Protein AF-A0A2A5RTS6-F1 (afdb_monomer_lite)

Sequence (150 aa):
MLFAFVLDYIPSKEILGLLGLIPIFLGLKILLLGDSDGEAIAKEGLSKDNKNLIFLVAMITFASCGADNIGVFVPYFTTLNLANLIVALLTFLVMICLLVFSAQKLAQVPSVEETLEKYSRWFIAVVYLGLGIYILIENNSFDMLWTVLD

Foldseek 3Di:
DVVVVVVVPLPQLLVQLVLLVLLLVLLVQLVPPDQVPSVVCSVCVLPVPVPVNVVSVVSNCCVVVVVVCCVPVVVVLVVDDPVVNVVVVVVVVVVVVVVVVVVVVQCPPVVNVVVCSVCVSVVSSCCSNVSSVVSNVVSVNPVVVVVVVD

pLDDT: mean 71.74, std 14.84, range [36.47, 96.25]

Secondary structure (DSSP, 8-state):
-HHHHHHHTS--HHHHHHTTHHHHHHHHHHHHH-HHHHHHHHHHHHHH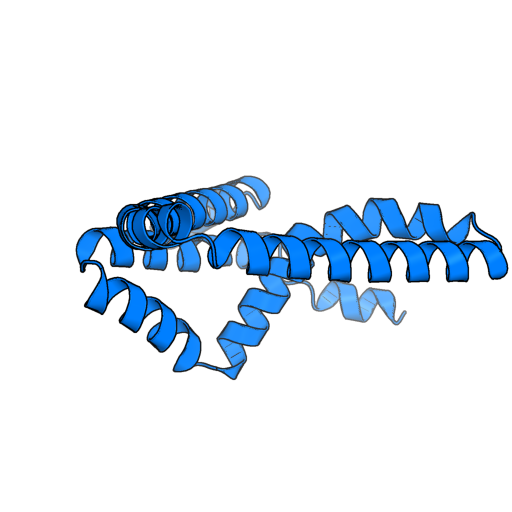THHHHHHHHHHHHIIIIIHHHHHHHHHHHHTS-HHHHHHHHHHHHHHHHHHHHHHHHHHTSHHHHHHHHHHHHHHHHHHHHHHHHHHHHHTTTHHHHHHHH-

Radius of gyration: 19.11 Å; chains: 1; bounding box: 44×50×46 Å

InterPro domains:
  IPR004676 Cadmium resistance transporter [PF03596] (1-148)

Organism: NCBI:txid1364

Structure (mmCIF, N/CA/C/O backbone):
data_AF-A0A2A5RTS6-F1
#
_entry.id   AF-A0A2A5RTS6-F1
#
loop_
_atom_site.group_PDB
_atom_site.id
_atom_site.type_symbol
_atom_site.label_atom_id
_atom_site.label_alt_id
_atom_site.label_comp_id
_atom_site.label_asym_id
_atom_site.label_entity_id
_atom_site.label_seq_id
_atom_site.pdbx_PDB_ins_code
_atom_site.Cartn_x
_atom_site.Cartn_y
_atom_site.Cartn_z
_atom_site.occupancy
_atom_site.B_iso_or_equiv
_atom_site.auth_seq_id
_atom_site.auth_comp_id
_atom_site.auth_asym_id
_atom_site.auth_atom_id
_atom_site.pdbx_PDB_model_num
ATOM 1 N N . MET A 1 1 ? 23.306 -9.541 -13.282 1.00 46.19 1 MET A N 1
ATOM 2 C CA . MET A 1 1 ? 23.741 -10.116 -11.988 1.00 46.19 1 MET A CA 1
ATOM 3 C C . MET A 1 1 ? 23.039 -9.477 -10.793 1.00 46.19 1 MET A C 1
ATOM 5 O O . MET A 1 1 ? 22.466 -10.225 -10.021 1.00 46.19 1 MET A O 1
ATOM 9 N N . LEU A 1 2 ? 22.981 -8.144 -10.665 1.00 38.28 2 LEU A N 1
ATOM 10 C CA . LEU A 1 2 ? 22.318 -7.481 -9.523 1.00 38.28 2 LEU A CA 1
ATOM 11 C C . LEU A 1 2 ? 20.796 -7.753 -9.447 1.00 38.28 2 LEU A C 1
ATOM 13 O O . LEU A 1 2 ? 20.275 -8.018 -8.373 1.00 38.28 2 LEU A O 1
ATOM 17 N N . PHE A 1 3 ? 20.113 -7.833 -10.595 1.00 36.47 3 PHE A N 1
ATOM 18 C CA . PHE A 1 3 ? 18.703 -8.251 -10.674 1.00 36.47 3 PHE A CA 1
ATOM 19 C C . PHE A 1 3 ? 18.454 -9.702 -10.229 1.00 36.47 3 PHE A C 1
ATOM 21 O O . PHE A 1 3 ? 17.402 -9.983 -9.678 1.00 36.47 3 PHE A O 1
ATOM 28 N N . ALA A 1 4 ? 19.413 -10.616 -10.412 1.00 40.19 4 ALA A N 1
ATOM 29 C CA . ALA A 1 4 ? 19.245 -12.015 -10.006 1.00 40.19 4 ALA A CA 1
ATOM 30 C C . ALA A 1 4 ? 19.295 -12.178 -8.476 1.00 40.19 4 ALA A C 1
ATOM 32 O O . ALA A 1 4 ? 18.545 -12.971 -7.930 1.00 40.19 4 ALA A O 1
ATOM 33 N N . PHE A 1 5 ? 20.106 -11.369 -7.786 1.00 46.47 5 PHE A N 1
ATOM 34 C CA . PHE A 1 5 ? 20.149 -11.321 -6.318 1.00 46.47 5 PHE A CA 1
ATOM 35 C C . PHE A 1 5 ? 18.879 -10.710 -5.702 1.00 46.47 5 PHE A C 1
ATOM 37 O O . PHE A 1 5 ? 18.463 -11.108 -4.622 1.00 46.47 5 PHE A O 1
ATOM 44 N N . VAL A 1 6 ? 18.253 -9.749 -6.390 1.00 41.44 6 VAL A N 1
ATOM 45 C CA . VAL A 1 6 ? 16.978 -9.146 -5.963 1.00 41.44 6 VAL A CA 1
ATOM 46 C C . VAL A 1 6 ? 15.805 -10.103 -6.198 1.00 41.44 6 VAL A C 1
ATOM 48 O O . VAL A 1 6 ? 14.897 -10.159 -5.376 1.00 41.44 6 VAL A O 1
ATOM 51 N N . LEU A 1 7 ? 15.838 -10.883 -7.283 1.00 42.81 7 LEU A N 1
ATOM 52 C CA . LEU A 1 7 ? 14.828 -11.904 -7.581 1.00 42.81 7 LEU A CA 1
ATOM 53 C C . LEU A 1 7 ? 14.915 -13.127 -6.652 1.00 42.81 7 LEU A C 1
ATOM 55 O O . LEU A 1 7 ? 13.889 -13.740 -6.395 1.00 42.81 7 LEU A O 1
ATOM 59 N N . ASP A 1 8 ? 16.095 -13.455 -6.119 1.00 46.84 8 ASP A N 1
ATOM 60 C CA . ASP A 1 8 ? 16.277 -14.529 -5.122 1.00 46.84 8 ASP A CA 1
ATOM 61 C C . ASP A 1 8 ? 15.778 -14.127 -3.719 1.00 46.84 8 ASP A C 1
ATOM 63 O O . ASP A 1 8 ? 15.463 -14.970 -2.885 1.00 46.84 8 ASP A O 1
ATOM 67 N N . TYR A 1 9 ? 15.652 -12.818 -3.466 1.00 48.97 9 TYR A N 1
ATOM 68 C CA . TYR A 1 9 ? 15.057 -12.276 -2.241 1.00 48.97 9 TYR A CA 1
ATOM 69 C C . TYR A 1 9 ? 13.531 -12.112 -2.333 1.00 48.97 9 TYR A C 1
ATOM 71 O O . TYR A 1 9 ? 12.894 -11.726 -1.354 1.00 48.97 9 TYR A O 1
ATOM 79 N N . ILE A 1 10 ? 12.928 -12.395 -3.495 1.00 48.69 10 ILE A N 1
ATOM 80 C CA . ILE A 1 10 ? 11.475 -12.517 -3.609 1.00 48.69 10 ILE A CA 1
ATOM 81 C C . ILE A 1 10 ? 11.097 -13.832 -2.920 1.00 48.69 10 ILE A C 1
ATOM 83 O O . ILE A 1 10 ? 11.500 -14.894 -3.398 1.00 48.69 10 ILE A O 1
ATOM 87 N N . PRO A 1 11 ? 10.345 -13.794 -1.803 1.00 54.91 11 PRO A N 1
ATOM 88 C CA . PRO A 1 11 ? 9.858 -15.003 -1.162 1.00 54.91 11 PRO A CA 1
ATOM 89 C C . PRO A 1 11 ? 9.110 -15.830 -2.203 1.00 54.91 11 PRO A C 1
ATOM 91 O O . PRO A 1 11 ? 8.404 -15.262 -3.044 1.00 54.91 11 PRO A O 1
ATOM 94 N N . SER A 1 12 ? 9.260 -17.156 -2.160 1.00 57.41 12 SER A N 1
ATOM 95 C CA . SER A 1 12 ? 8.501 -18.037 -3.045 1.00 57.41 12 SER A CA 1
ATOM 96 C C . SER A 1 12 ? 7.018 -17.659 -2.988 1.00 57.41 12 SER A C 1
ATOM 98 O O . SER A 1 12 ? 6.506 -17.275 -1.932 1.00 57.41 12 SER A O 1
ATOM 100 N N . LYS A 1 13 ? 6.336 -17.726 -4.138 1.00 57.62 13 LYS A N 1
ATOM 101 C CA . LYS A 1 13 ? 4.929 -17.309 -4.289 1.00 57.62 13 LYS A CA 1
ATOM 102 C C . LYS A 1 13 ? 4.049 -17.860 -3.159 1.00 57.62 13 LYS A C 1
ATOM 104 O O . LYS A 1 13 ? 3.229 -17.150 -2.599 1.00 57.62 13 LYS A O 1
ATOM 109 N N . GLU A 1 14 ? 4.337 -19.080 -2.726 1.00 58.78 14 GLU A N 1
ATOM 110 C CA . GLU A 1 14 ? 3.695 -19.776 -1.612 1.00 58.78 14 GLU A CA 1
ATOM 111 C C . GLU A 1 14 ? 3.794 -19.033 -0.261 1.00 58.78 14 GLU A C 1
ATOM 113 O O . GLU A 1 14 ? 2.770 -18.822 0.395 1.00 58.78 14 GLU A O 1
ATOM 118 N N . ILE A 1 15 ? 4.995 -18.579 0.132 1.00 60.66 15 ILE A N 1
ATOM 119 C CA . ILE A 1 15 ? 5.253 -17.787 1.356 1.00 60.66 15 ILE A CA 1
ATOM 120 C C . ILE A 1 15 ? 4.579 -16.416 1.251 1.00 60.66 15 ILE A C 1
ATOM 122 O O . ILE A 1 15 ? 4.058 -15.876 2.230 1.00 60.66 15 ILE A O 1
ATOM 126 N N . LEU A 1 16 ? 4.561 -15.866 0.041 1.00 61.22 16 LEU A N 1
ATOM 127 C CA . LEU A 1 16 ? 3.887 -14.618 -0.274 1.00 61.22 16 LEU A CA 1
ATOM 128 C C . LEU A 1 16 ? 2.357 -14.729 -0.123 1.00 61.22 16 LEU A C 1
ATOM 130 O O . LEU A 1 16 ? 1.713 -13.785 0.328 1.00 61.22 16 LEU A O 1
ATOM 134 N N . GLY A 1 17 ? 1.777 -15.888 -0.445 1.00 63.41 17 GLY A N 1
ATOM 135 C CA . GLY A 1 17 ? 0.352 -16.160 -0.251 1.00 63.41 17 GLY A CA 1
ATOM 136 C C . GLY A 1 17 ? -0.033 -16.440 1.205 1.00 63.41 17 GLY A C 1
ATOM 137 O O . GLY A 1 17 ? -1.089 -15.992 1.651 1.00 63.41 17 GLY A O 1
ATOM 138 N N . LEU A 1 18 ? 0.847 -17.075 1.994 1.00 66.06 18 LEU A N 1
ATOM 139 C CA . LEU A 1 18 ? 0.692 -17.218 3.457 1.00 66.06 18 LEU A CA 1
ATOM 140 C C . LEU A 1 18 ? 0.582 -15.858 4.165 1.00 66.06 18 LEU A C 1
ATOM 142 O O . LEU A 1 18 ? -0.085 -15.731 5.193 1.00 66.06 18 LEU A O 1
ATOM 146 N N . LEU A 1 19 ? 1.167 -14.818 3.575 1.00 66.12 19 LEU A N 1
ATOM 147 C CA . LEU A 1 19 ? 1.054 -13.436 4.028 1.00 66.12 19 LEU A CA 1
ATOM 148 C C . LEU A 1 19 ? -0.390 -12.915 4.009 1.00 66.12 19 LEU A C 1
ATOM 150 O O . LEU A 1 19 ? -0.713 -12.035 4.802 1.00 66.12 19 LEU A O 1
ATOM 154 N N . GLY A 1 20 ? -1.268 -13.490 3.177 1.00 68.75 20 GLY A N 1
ATOM 155 C CA . GLY A 1 20 ? -2.705 -13.202 3.139 1.00 68.75 20 GLY A CA 1
ATOM 156 C C . GLY A 1 20 ? -3.472 -13.658 4.389 1.00 68.75 20 GLY A C 1
ATOM 157 O O . GLY A 1 20 ? -4.538 -13.118 4.689 1.00 68.75 20 GLY A O 1
ATOM 158 N N . LEU A 1 21 ? -2.912 -14.571 5.192 1.00 75.44 21 LEU A N 1
ATOM 159 C CA . LEU A 1 21 ? -3.516 -14.990 6.463 1.00 75.44 21 LEU A CA 1
ATOM 160 C C . LEU A 1 21 ? -3.475 -13.897 7.530 1.00 75.44 21 LEU A C 1
ATOM 162 O O . LEU A 1 21 ? -4.365 -13.833 8.376 1.00 75.44 21 LEU A O 1
ATOM 166 N N . ILE A 1 22 ? -2.477 -13.014 7.481 1.00 73.69 22 ILE A N 1
ATOM 167 C CA . ILE A 1 22 ? -2.345 -11.891 8.416 1.00 73.69 22 ILE A CA 1
ATOM 168 C C . ILE A 1 22 ? -3.527 -10.918 8.274 1.00 73.69 22 ILE A C 1
ATOM 170 O O . ILE A 1 22 ? -4.210 -10.684 9.274 1.00 73.69 22 ILE A O 1
ATOM 174 N N . PRO A 1 23 ? -3.836 -10.370 7.081 1.00 73.19 23 PRO A N 1
ATOM 175 C CA . PRO A 1 23 ? -5.001 -9.516 6.913 1.00 73.19 23 PRO A CA 1
ATOM 176 C C . PRO A 1 23 ? -6.318 -10.274 7.148 1.00 73.19 23 PRO A C 1
ATOM 178 O O . PRO A 1 23 ? -7.218 -9.692 7.744 1.00 73.19 23 PRO A O 1
ATOM 181 N N . ILE A 1 24 ? -6.432 -11.574 6.834 1.00 82.56 24 ILE A N 1
ATOM 182 C CA . ILE A 1 24 ? -7.627 -12.362 7.212 1.00 82.56 24 ILE A CA 1
ATOM 183 C C . ILE A 1 24 ? -7.813 -12.408 8.731 1.00 82.56 24 ILE A C 1
ATOM 185 O O . ILE A 1 24 ? -8.905 -12.130 9.229 1.00 82.56 24 ILE A O 1
ATOM 189 N N . PHE A 1 25 ? -6.752 -12.726 9.476 1.00 79.50 25 PHE A N 1
ATOM 190 C CA . PHE A 1 25 ? -6.796 -12.781 10.934 1.00 79.50 25 PHE A CA 1
ATOM 191 C C . PHE A 1 25 ? -7.144 -11.415 11.534 1.00 79.50 25 PHE A C 1
ATOM 193 O O . PHE A 1 25 ? -7.993 -11.331 12.419 1.00 79.50 25 PHE A O 1
ATOM 200 N N . LEU A 1 26 ? -6.542 -10.335 11.025 1.00 77.81 26 LEU A N 1
ATOM 201 C CA . LEU A 1 26 ? -6.841 -8.968 11.456 1.00 77.81 26 LEU A CA 1
ATOM 202 C C . LEU A 1 26 ? -8.291 -8.571 11.142 1.00 77.81 26 LEU A C 1
ATOM 204 O O . LEU A 1 26 ? -8.978 -8.058 12.023 1.00 77.81 26 LEU A O 1
ATOM 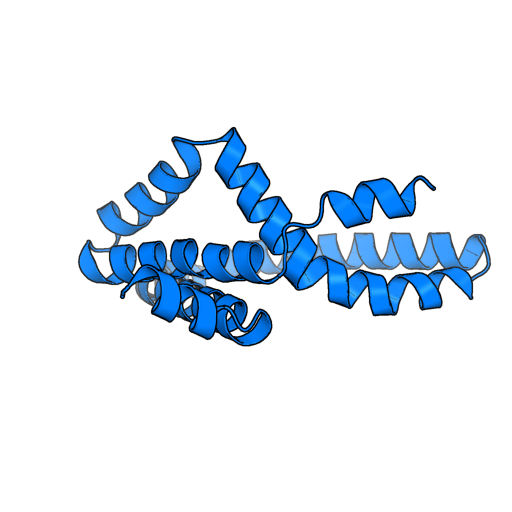208 N N . GLY A 1 27 ? -8.785 -8.855 9.933 1.00 80.44 27 GLY A N 1
ATOM 209 C CA . GLY A 1 27 ? -10.166 -8.576 9.532 1.00 80.44 27 GLY A CA 1
ATOM 210 C C . GLY A 1 27 ? -11.187 -9.325 10.392 1.00 80.44 27 GLY A C 1
ATOM 211 O O . GLY A 1 27 ? -12.158 -8.731 10.862 1.00 80.44 27 GLY A O 1
ATOM 212 N N . LEU A 1 28 ? -10.930 -10.604 10.689 1.00 84.31 28 LEU A N 1
ATOM 213 C CA . LEU A 1 28 ? -11.777 -11.402 11.579 1.00 84.31 28 LEU A CA 1
ATOM 214 C C . LEU A 1 28 ? -11.731 -10.881 13.024 1.00 84.31 28 LEU A C 1
ATOM 216 O O . LEU A 1 28 ? -12.762 -10.794 13.689 1.00 84.31 28 LEU A O 1
ATOM 220 N N . LYS A 1 29 ? -10.551 -10.477 13.506 1.00 79.00 29 LYS A N 1
ATOM 221 C CA . LYS A 1 29 ? -10.371 -9.909 14.846 1.00 79.00 29 LYS A CA 1
ATOM 222 C C . LYS A 1 29 ? -11.140 -8.596 15.022 1.00 79.00 29 LYS A C 1
ATOM 224 O O . LYS A 1 29 ? -11.803 -8.425 16.040 1.00 79.00 29 LYS A O 1
ATOM 229 N N . ILE A 1 30 ? -11.121 -7.715 14.020 1.00 81.00 30 ILE A N 1
ATOM 230 C CA . ILE A 1 30 ? -11.900 -6.462 13.990 1.00 81.00 30 ILE A CA 1
ATOM 231 C C . ILE A 1 30 ? -13.413 -6.749 13.996 1.00 81.00 30 ILE A C 1
ATOM 233 O O . ILE A 1 30 ? -14.196 -6.050 14.652 1.00 8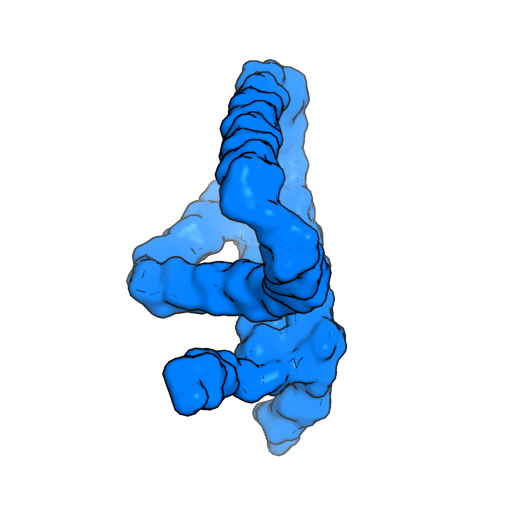1.00 30 ILE A O 1
ATOM 237 N N . LEU A 1 31 ? -13.846 -7.814 13.314 1.00 82.94 31 LEU A N 1
ATOM 238 C CA . LEU A 1 31 ? -15.246 -8.233 13.314 1.00 82.94 31 LEU A CA 1
ATOM 239 C C . LEU A 1 31 ? -15.684 -8.788 14.682 1.00 82.94 31 LEU A C 1
ATOM 241 O O . LEU A 1 31 ? -16.795 -8.496 15.115 1.00 82.94 31 LEU A O 1
ATOM 245 N N . LEU A 1 32 ? -14.811 -9.512 15.389 1.00 80.94 32 LEU A N 1
ATOM 246 C CA . LEU A 1 32 ? -15.122 -10.150 16.675 1.00 80.94 32 LEU A CA 1
ATOM 247 C C . LEU A 1 32 ? -14.982 -9.227 17.900 1.00 80.94 32 LEU A C 1
ATOM 249 O O . LEU A 1 32 ? -15.812 -9.310 18.799 1.00 80.94 32 LEU A O 1
ATOM 253 N N . LEU A 1 33 ? -13.959 -8.363 17.961 1.00 74.88 33 LEU A N 1
ATOM 254 C CA . LEU A 1 33 ? -13.613 -7.600 19.177 1.00 74.88 33 LEU A CA 1
ATOM 255 C C . LEU A 1 33 ? -14.248 -6.211 19.299 1.00 74.88 33 LEU A C 1
ATOM 257 O O . LEU A 1 33 ? -14.167 -5.614 20.367 1.00 74.88 33 LEU A O 1
ATOM 261 N N . GLY A 1 34 ? -14.925 -5.697 18.273 1.00 66.38 34 GLY A N 1
ATOM 262 C CA . GLY A 1 34 ? -15.533 -4.367 18.376 1.00 66.38 34 GLY A CA 1
ATOM 263 C C . GLY A 1 34 ? -14.601 -3.226 17.969 1.00 66.38 34 GLY A C 1
ATOM 264 O O . GLY A 1 34 ? -13.410 -3.423 17.753 1.00 66.38 34 GLY A O 1
ATOM 265 N N . ASP A 1 35 ? -15.197 -2.043 17.829 1.00 62.50 35 ASP A N 1
ATOM 266 C CA . ASP A 1 35 ? -14.622 -0.846 17.200 1.00 62.50 35 ASP A CA 1
ATOM 267 C C . ASP A 1 35 ? -13.352 -0.336 17.906 1.00 62.50 35 ASP A C 1
ATOM 269 O O . ASP A 1 35 ? -12.319 -0.158 17.270 1.00 62.50 35 ASP A O 1
ATOM 273 N N . SER A 1 36 ? -13.375 -0.216 19.239 1.00 62.88 36 SER A N 1
ATOM 274 C CA . SER A 1 36 ? -12.231 0.293 20.008 1.00 62.88 36 SER A CA 1
ATOM 275 C C . SER A 1 36 ? -11.092 -0.715 20.104 1.00 62.88 36 SER A C 1
ATOM 277 O O . SER A 1 36 ? -9.938 -0.389 19.839 1.00 62.88 36 SER A O 1
ATOM 279 N N . ASP A 1 37 ? -11.413 -1.955 20.465 1.00 65.81 37 ASP A N 1
ATOM 280 C CA . ASP A 1 37 ? -10.405 -2.934 20.867 1.00 65.81 37 ASP A CA 1
ATOM 281 C C . ASP A 1 37 ? -9.866 -3.684 19.648 1.00 65.81 37 ASP A C 1
ATOM 283 O O . ASP A 1 37 ? -8.675 -3.968 19.561 1.00 65.81 37 ASP A O 1
ATOM 287 N N . GLY A 1 38 ? -10.711 -3.965 18.654 1.00 66.12 38 GLY A N 1
ATOM 288 C CA . GLY A 1 38 ? -10.298 -4.594 17.404 1.00 66.12 38 GLY A CA 1
ATOM 289 C C . GLY A 1 38 ? -9.381 -3.695 16.577 1.00 66.12 38 GLY A C 1
ATOM 290 O O . GLY A 1 38 ? -8.340 -4.160 16.111 1.00 66.12 38 GLY A O 1
ATOM 291 N N . GLU A 1 39 ? -9.724 -2.411 16.431 1.00 65.38 39 GLU A N 1
ATOM 292 C CA . GLU A 1 39 ? -8.901 -1.453 15.686 1.00 65.38 39 GLU A CA 1
ATOM 293 C C . GLU A 1 39 ? -7.620 -1.095 16.454 1.00 65.38 39 GLU A C 1
ATOM 295 O O . GLU A 1 39 ? -6.538 -1.065 15.860 1.00 65.38 39 GLU A O 1
ATOM 300 N N . ALA A 1 40 ? -7.702 -0.906 17.779 1.00 67.06 40 ALA A N 1
ATOM 301 C CA . ALA A 1 40 ? -6.524 -0.680 18.611 1.00 67.06 40 ALA A CA 1
ATOM 302 C C . ALA A 1 40 ? -5.578 -1.879 18.578 1.00 67.06 40 ALA A C 1
ATOM 304 O O . ALA A 1 40 ? -4.387 -1.683 18.382 1.00 67.06 40 ALA A O 1
ATOM 305 N N . ILE A 1 41 ? -6.074 -3.117 18.675 1.00 65.50 41 ILE A N 1
ATOM 306 C CA . ILE A 1 41 ? -5.215 -4.305 18.609 1.00 65.50 41 ILE A CA 1
ATOM 307 C C . ILE A 1 41 ? -4.728 -4.577 17.180 1.00 65.50 41 ILE A C 1
ATOM 309 O O . ILE A 1 41 ? -3.656 -5.150 17.011 1.00 65.50 41 ILE A O 1
ATOM 313 N N . ALA A 1 42 ? -5.453 -4.173 16.135 1.00 65.62 42 ALA A N 1
ATOM 314 C CA . ALA A 1 42 ? -4.917 -4.202 14.777 1.00 65.62 42 ALA A CA 1
ATOM 315 C C . ALA A 1 42 ? -3.746 -3.217 14.640 1.00 65.62 42 ALA A C 1
ATOM 317 O O . ALA A 1 42 ? -2.666 -3.613 14.208 1.00 65.62 42 ALA A O 1
ATOM 318 N N . LYS A 1 43 ? -3.908 -1.970 15.100 1.00 65.38 43 LYS A N 1
ATOM 319 C CA . LYS A 1 43 ? -2.831 -0.965 15.131 1.00 65.38 43 LYS A CA 1
ATOM 320 C C . LYS A 1 43 ? -1.668 -1.379 16.030 1.00 65.38 43 LYS A C 1
ATOM 322 O O . LYS A 1 43 ? -0.512 -1.217 15.650 1.00 65.38 43 LYS A O 1
ATOM 327 N N . GLU A 1 44 ? -1.950 -1.931 17.203 1.00 64.38 44 GLU A N 1
ATOM 328 C CA . GLU A 1 44 ? -0.953 -2.348 18.187 1.00 64.38 44 GLU A CA 1
ATOM 329 C C . GLU A 1 44 ? -0.269 -3.642 17.744 1.00 64.38 44 GLU A C 1
ATOM 331 O O . GLU A 1 44 ? 0.945 -3.743 17.830 1.00 64.38 44 GLU A O 1
ATOM 336 N N . GLY A 1 45 ? -1.003 -4.593 17.167 1.00 59.97 45 GLY A N 1
ATOM 337 C CA . GLY A 1 45 ? -0.459 -5.785 16.520 1.00 59.97 45 GLY A CA 1
ATOM 338 C C . GLY A 1 45 ? 0.498 -5.420 15.389 1.00 59.97 45 GLY A C 1
ATOM 339 O O . GLY A 1 45 ? 1.595 -5.961 15.353 1.00 59.97 45 GLY A O 1
ATOM 340 N N . LEU A 1 46 ? 0.130 -4.437 14.556 1.00 57.97 46 LEU A N 1
ATOM 341 C CA . LEU A 1 46 ? 0.989 -3.836 13.527 1.00 57.97 46 LEU A CA 1
ATOM 342 C C . LEU A 1 46 ? 2.201 -3.079 14.101 1.00 57.97 46 LEU A C 1
ATOM 344 O O . LEU A 1 46 ? 3.242 -3.032 13.449 1.00 57.97 46 LEU A O 1
ATOM 348 N N . SER A 1 47 ? 2.094 -2.521 15.311 1.00 54.94 47 SER A N 1
ATOM 349 C CA . SER A 1 47 ? 3.141 -1.678 15.912 1.00 54.94 47 SER A CA 1
ATOM 350 C C . SER A 1 47 ? 4.086 -2.419 16.871 1.00 54.94 47 SER A C 1
ATOM 352 O O . SER A 1 47 ? 5.208 -1.985 17.134 1.00 54.94 47 SER A O 1
ATOM 354 N N . LYS A 1 48 ? 3.655 -3.548 17.437 1.00 53.59 48 LYS A N 1
ATOM 355 C CA . LYS A 1 48 ? 4.397 -4.287 18.472 1.00 53.59 48 LYS A CA 1
ATOM 356 C C . LYS A 1 48 ? 5.545 -5.114 17.886 1.00 53.59 48 LYS A C 1
ATOM 358 O O . LYS A 1 48 ? 6.494 -5.402 18.607 1.00 53.59 48 LYS A O 1
ATOM 363 N N . ASP A 1 49 ? 5.507 -5.389 16.579 1.00 50.75 49 ASP A N 1
ATOM 364 C CA . ASP A 1 49 ? 6.600 -5.992 15.801 1.00 50.75 49 ASP A CA 1
ATOM 365 C C . ASP A 1 49 ? 7.019 -5.067 14.634 1.00 50.75 49 ASP A C 1
ATOM 367 O O . ASP A 1 49 ? 7.019 -5.424 13.456 1.00 50.75 49 ASP A O 1
ATOM 371 N N . ASN A 1 50 ? 7.332 -3.810 14.977 1.00 51.81 50 ASN A N 1
ATOM 372 C CA . ASN A 1 50 ? 7.505 -2.674 14.057 1.00 51.81 50 ASN A CA 1
ATOM 373 C C . ASN A 1 50 ? 8.444 -2.908 12.861 1.00 51.81 50 ASN A C 1
ATOM 375 O O . ASN A 1 50 ? 8.274 -2.281 11.822 1.00 51.81 50 ASN A O 1
ATOM 379 N N . LYS A 1 51 ? 9.459 -3.771 12.974 1.00 54.69 51 LYS A N 1
ATOM 380 C CA . LYS A 1 51 ? 10.410 -3.990 11.869 1.00 54.69 51 LYS A CA 1
ATOM 381 C C . LYS A 1 51 ? 9.902 -5.031 10.885 1.00 54.69 51 LYS A C 1
ATOM 383 O O . LYS A 1 51 ? 9.971 -4.795 9.684 1.00 54.69 51 LYS A O 1
ATOM 388 N N . ASN A 1 52 ? 9.351 -6.132 11.387 1.00 54.09 52 ASN A N 1
ATOM 389 C CA . ASN A 1 52 ? 8.851 -7.203 10.540 1.00 54.09 52 ASN A CA 1
ATOM 390 C C . ASN A 1 52 ? 7.542 -6.817 9.872 1.00 54.09 52 ASN A C 1
ATOM 392 O O . ASN A 1 52 ? 7.372 -7.161 8.719 1.00 54.09 52 ASN A O 1
ATOM 396 N N . LEU A 1 53 ? 6.646 -6.074 10.528 1.00 52.91 53 LEU A N 1
ATOM 397 C CA . LEU A 1 53 ? 5.352 -5.717 9.936 1.00 52.91 53 LEU A CA 1
ATOM 398 C C . LEU A 1 53 ? 5.447 -4.582 8.926 1.00 52.91 53 LEU A C 1
ATOM 400 O O . LEU A 1 53 ? 4.825 -4.673 7.875 1.00 52.91 53 LEU A O 1
ATOM 404 N N . ILE A 1 54 ? 6.277 -3.564 9.168 1.00 59.34 54 ILE A N 1
ATOM 405 C CA . ILE A 1 54 ? 6.573 -2.559 8.136 1.00 59.34 54 ILE A CA 1
ATOM 406 C C . ILE A 1 54 ? 7.258 -3.232 6.947 1.00 59.34 54 ILE A C 1
ATOM 408 O O . ILE A 1 54 ? 6.880 -2.982 5.808 1.00 59.34 54 ILE A O 1
ATOM 412 N N . PHE A 1 55 ? 8.219 -4.123 7.202 1.00 63.56 55 PHE A N 1
ATOM 413 C CA . PHE A 1 55 ? 8.875 -4.893 6.150 1.00 63.56 55 PHE A CA 1
ATOM 414 C C . PHE A 1 55 ? 7.895 -5.812 5.412 1.00 63.56 55 PHE A C 1
ATOM 416 O O . PHE A 1 55 ? 7.926 -5.876 4.194 1.00 63.56 55 PHE A O 1
ATOM 423 N N . LEU A 1 56 ? 6.979 -6.466 6.117 1.00 57.38 56 LEU A N 1
ATOM 424 C CA . LEU A 1 56 ? 6.000 -7.396 5.568 1.00 57.38 56 LEU A CA 1
ATOM 425 C C . LEU A 1 56 ? 4.917 -6.670 4.774 1.00 57.38 56 LEU A C 1
ATOM 427 O O . LEU A 1 56 ? 4.615 -7.084 3.667 1.00 57.38 56 LEU A O 1
ATOM 431 N N . VAL A 1 57 ? 4.392 -5.548 5.265 1.00 60.25 57 VAL A N 1
ATOM 432 C CA . VAL A 1 57 ? 3.463 -4.688 4.517 1.00 60.25 57 VAL A CA 1
ATOM 433 C C . VAL A 1 57 ? 4.164 -4.054 3.315 1.00 60.25 57 VAL A C 1
ATOM 435 O O . VAL A 1 57 ? 3.577 -3.996 2.236 1.00 60.25 57 VAL A O 1
ATOM 438 N N . ALA A 1 58 ? 5.426 -3.635 3.453 1.00 65.75 58 ALA A N 1
ATOM 439 C CA . ALA A 1 58 ? 6.229 -3.164 2.328 1.00 65.75 58 ALA A CA 1
ATOM 440 C C . ALA A 1 58 ? 6.459 -4.278 1.300 1.00 65.75 58 ALA A C 1
ATOM 442 O O . ALA A 1 58 ? 6.306 -4.029 0.111 1.00 65.75 58 ALA A O 1
ATOM 443 N N . MET A 1 59 ? 6.738 -5.506 1.740 1.00 64.31 59 MET A N 1
ATOM 444 C CA . MET A 1 59 ? 6.886 -6.681 0.881 1.00 64.31 59 MET A CA 1
ATOM 445 C C . MET A 1 59 ? 5.569 -7.059 0.199 1.00 64.31 59 MET A C 1
ATOM 447 O O . MET A 1 59 ? 5.581 -7.272 -1.006 1.00 64.31 59 MET A O 1
ATOM 451 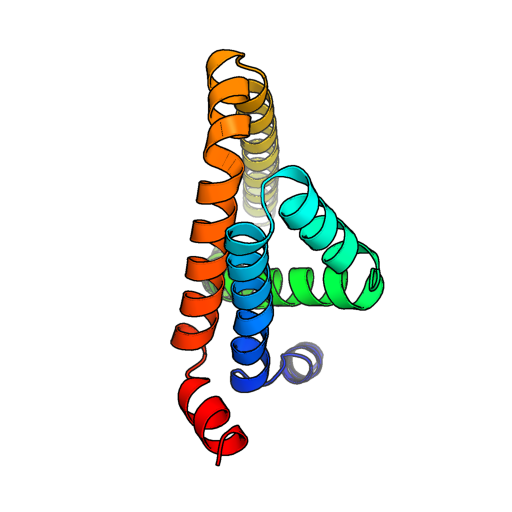N N . ILE A 1 60 ? 4.431 -7.069 0.906 1.00 62.00 60 ILE A N 1
ATOM 452 C CA . ILE A 1 60 ? 3.097 -7.273 0.309 1.00 62.00 60 ILE A CA 1
ATOM 453 C C . ILE A 1 60 ? 2.839 -6.201 -0.741 1.00 62.00 60 ILE A C 1
ATOM 455 O O . ILE A 1 60 ? 2.429 -6.512 -1.850 1.00 62.00 60 ILE A O 1
ATOM 459 N N . THR A 1 61 ? 3.084 -4.935 -0.413 1.00 68.50 61 THR A N 1
ATOM 460 C CA . THR A 1 61 ? 2.832 -3.815 -1.328 1.00 68.50 61 THR A CA 1
ATOM 461 C C . THR A 1 61 ? 3.736 -3.904 -2.555 1.00 68.50 61 THR A C 1
ATOM 463 O O . THR A 1 61 ? 3.279 -3.734 -3.683 1.00 68.50 61 THR A O 1
ATOM 466 N N . PHE A 1 62 ? 5.016 -4.215 -2.355 1.00 67.50 62 PHE A N 1
ATOM 467 C CA . PHE A 1 62 ? 5.988 -4.358 -3.430 1.00 67.50 62 PHE A CA 1
ATOM 468 C C . PHE A 1 62 ? 5.688 -5.570 -4.314 1.00 67.50 62 PHE A C 1
ATOM 470 O O . PHE A 1 62 ? 5.796 -5.489 -5.531 1.00 67.50 62 PHE A O 1
ATOM 477 N N . ALA A 1 63 ? 5.271 -6.685 -3.727 1.00 61.94 63 ALA A N 1
ATOM 478 C CA . ALA A 1 63 ? 5.014 -7.899 -4.479 1.00 61.94 63 ALA A CA 1
ATOM 479 C C . ALA A 1 63 ? 3.623 -7.913 -5.137 1.00 61.94 63 ALA A C 1
ATOM 481 O O . ALA A 1 63 ? 3.504 -8.358 -6.271 1.00 61.94 63 ALA A O 1
ATOM 482 N N . SER A 1 64 ? 2.597 -7.371 -4.473 1.00 62.88 64 SER A N 1
ATOM 483 C CA . SER A 1 64 ? 1.219 -7.303 -4.982 1.00 62.88 64 SER A CA 1
ATOM 484 C C . SER A 1 64 ? 1.027 -6.155 -5.975 1.00 62.88 64 SER A C 1
ATOM 486 O O . SER A 1 64 ? 0.561 -6.362 -7.089 1.00 62.88 64 SER A O 1
ATOM 488 N N . CYS A 1 65 ? 1.447 -4.938 -5.616 1.00 66.38 65 CYS A N 1
ATOM 489 C CA . CYS A 1 65 ? 1.272 -3.767 -6.480 1.00 66.38 65 CYS A CA 1
ATOM 490 C C . CYS A 1 65 ? 2.525 -3.458 -7.301 1.00 66.38 65 CYS A C 1
ATOM 492 O O . CYS A 1 65 ? 2.426 -2.923 -8.403 1.00 66.38 65 CYS A O 1
ATOM 494 N N . GLY A 1 66 ? 3.719 -3.731 -6.773 1.00 65.69 66 GLY A N 1
ATOM 495 C CA . GLY A 1 66 ? 4.963 -3.398 -7.466 1.00 65.69 66 GLY A CA 1
ATOM 496 C C . GLY A 1 66 ? 5.219 -4.284 -8.682 1.00 65.69 66 GLY A C 1
ATOM 497 O O . GLY A 1 66 ? 5.671 -3.761 -9.692 1.00 65.69 66 GLY A O 1
ATOM 498 N N . ALA A 1 67 ? 4.883 -5.578 -8.640 1.00 65.06 67 ALA A N 1
ATOM 499 C CA . ALA A 1 67 ? 5.110 -6.489 -9.765 1.00 65.06 67 ALA A CA 1
ATOM 500 C C . ALA A 1 67 ? 4.327 -6.085 -11.031 1.00 65.06 67 ALA A C 1
ATOM 502 O O . ALA A 1 67 ? 4.916 -6.002 -12.110 1.00 65.06 67 ALA A O 1
ATOM 503 N N . ASP A 1 68 ? 3.039 -5.759 -10.888 1.00 70.75 68 ASP A N 1
ATOM 504 C CA . ASP A 1 68 ? 2.178 -5.319 -11.996 1.00 70.75 68 ASP A CA 1
ATOM 505 C C . ASP A 1 68 ? 2.614 -3.947 -12.544 1.00 70.75 68 ASP A C 1
ATOM 507 O O . ASP A 1 68 ? 2.874 -3.774 -13.737 1.00 70.75 68 ASP A O 1
ATOM 511 N N . ASN A 1 69 ? 2.843 -2.983 -11.646 1.00 75.69 69 ASN A N 1
ATOM 512 C CA . ASN A 1 69 ? 3.288 -1.644 -12.028 1.00 75.69 69 ASN A CA 1
ATOM 513 C C . ASN A 1 69 ? 4.685 -1.650 -12.677 1.00 75.69 69 ASN A C 1
ATOM 515 O O . ASN A 1 69 ? 4.907 -0.942 -13.655 1.00 75.69 69 ASN A O 1
ATOM 519 N N . ILE A 1 70 ? 5.637 -2.454 -12.189 1.00 76.38 70 ILE A N 1
ATOM 520 C CA . ILE A 1 70 ? 6.970 -2.592 -12.802 1.00 76.38 70 ILE A CA 1
ATOM 521 C C . ILE A 1 70 ? 6.852 -3.208 -14.199 1.00 76.38 70 ILE A C 1
ATOM 523 O O . ILE A 1 70 ? 7.489 -2.713 -15.129 1.00 76.38 70 ILE A O 1
ATOM 527 N N . GLY A 1 71 ? 6.022 -4.242 -14.365 1.00 73.06 71 GLY A N 1
ATOM 528 C CA . GLY A 1 71 ? 5.815 -4.917 -15.648 1.00 73.06 71 GLY A CA 1
ATOM 529 C C . GLY A 1 71 ? 5.289 -3.992 -16.748 1.00 73.06 71 GLY A C 1
ATOM 530 O O . GLY A 1 71 ? 5.689 -4.130 -17.902 1.00 73.06 71 GLY A O 1
ATOM 531 N N . VAL A 1 72 ? 4.458 -3.010 -16.390 1.00 81.88 72 VAL A N 1
ATOM 532 C CA . VAL A 1 72 ? 3.891 -2.036 -17.335 1.00 81.88 72 VAL A CA 1
ATOM 533 C C . VAL A 1 72 ? 4.770 -0.789 -17.479 1.00 81.88 72 VAL A C 1
ATOM 535 O O . VAL A 1 72 ? 5.035 -0.334 -18.594 1.00 81.88 72 VAL A O 1
ATOM 538 N N . PHE A 1 73 ? 5.256 -0.223 -16.373 1.00 81.81 73 PHE A N 1
ATOM 539 C CA . PHE A 1 73 ? 5.947 1.066 -16.403 1.00 81.81 73 PHE A CA 1
ATOM 540 C C . PHE A 1 73 ? 7.413 0.976 -16.814 1.00 81.81 73 PHE A C 1
ATOM 542 O O . PHE A 1 73 ? 7.904 1.905 -17.451 1.00 81.81 73 PHE A O 1
ATOM 549 N N . VAL A 1 74 ? 8.122 -0.118 -16.517 1.00 82.12 74 VAL A N 1
ATOM 550 C CA . VAL A 1 74 ? 9.518 -0.281 -16.959 1.00 82.12 74 VAL A CA 1
ATOM 551 C C . VAL A 1 74 ? 9.646 -0.255 -18.485 1.00 82.12 74 VAL A C 1
ATOM 553 O O . VAL A 1 74 ? 10.409 0.579 -18.973 1.00 82.12 74 VAL A O 1
ATOM 556 N N . PRO A 1 75 ? 8.921 -1.079 -19.270 1.00 83.12 75 PRO A N 1
ATOM 557 C CA . PRO A 1 75 ? 9.009 -1.005 -20.727 1.00 83.12 75 PRO A CA 1
ATOM 558 C C . PRO A 1 75 ? 8.480 0.325 -21.274 1.00 83.12 75 PRO A C 1
ATOM 560 O O . PRO A 1 75 ? 8.999 0.817 -22.266 1.00 83.12 75 PRO A O 1
ATOM 563 N N . TYR A 1 76 ? 7.496 0.953 -20.624 1.00 86.69 76 TYR A N 1
ATOM 564 C CA . TYR A 1 76 ? 7.037 2.284 -21.019 1.00 86.69 76 TYR A CA 1
ATOM 565 C C . TYR A 1 76 ? 8.148 3.335 -20.869 1.00 86.69 76 TYR A C 1
ATOM 567 O O . TYR A 1 76 ? 8.467 4.044 -21.824 1.00 86.69 76 TYR A O 1
ATOM 575 N N . PHE A 1 77 ? 8.799 3.407 -19.706 1.00 86.31 77 PHE A N 1
ATOM 576 C CA . PHE A 1 77 ? 9.845 4.395 -19.445 1.00 86.31 77 PHE A CA 1
ATOM 577 C C . PHE A 1 77 ? 11.105 4.184 -20.287 1.00 86.31 77 PHE A C 1
ATOM 579 O O . PHE A 1 77 ? 11.761 5.168 -20.623 1.00 86.31 77 PHE A O 1
ATOM 586 N N . THR A 1 78 ? 11.426 2.950 -20.689 1.00 87.38 78 THR A N 1
ATOM 587 C CA . THR A 1 78 ? 12.563 2.689 -21.589 1.00 87.38 78 THR A CA 1
ATOM 588 C C . THR A 1 78 ? 12.324 3.168 -23.022 1.00 87.38 78 THR A C 1
ATOM 590 O O . THR A 1 78 ? 13.294 3.369 -23.750 1.00 87.38 78 THR A O 1
ATOM 593 N N . THR A 1 79 ? 11.070 3.407 -23.432 1.00 89.94 79 THR A N 1
ATOM 594 C CA . THR A 1 79 ? 10.758 4.018 -24.740 1.00 89.94 79 THR A CA 1
ATOM 595 C C . THR A 1 79 ? 10.865 5.548 -24.757 1.00 89.94 79 THR A C 1
ATOM 597 O O . THR A 1 79 ? 10.845 6.155 -25.829 1.00 89.94 79 THR A O 1
ATOM 600 N N . LEU A 1 80 ? 10.982 6.196 -23.592 1.00 89.75 80 LEU A N 1
ATOM 601 C CA . LEU A 1 80 ? 11.003 7.654 -23.476 1.00 89.75 80 LEU A CA 1
ATOM 602 C C . LEU A 1 80 ? 12.432 8.209 -23.507 1.00 89.75 80 LEU A C 1
ATOM 604 O O . LEU A 1 80 ? 13.358 7.653 -22.924 1.00 89.75 80 LEU A O 1
ATOM 608 N N . ASN A 1 81 ? 12.601 9.378 -24.128 1.00 92.56 81 ASN A N 1
ATOM 609 C CA . ASN A 1 81 ? 13.835 10.157 -24.006 1.00 92.56 81 ASN A CA 1
ATOM 610 C C . ASN A 1 81 ? 13.882 10.899 -22.650 1.00 92.56 81 ASN A C 1
ATOM 612 O O . ASN A 1 81 ? 12.843 11.118 -22.024 1.00 92.56 81 ASN A O 1
ATOM 616 N N . LEU A 1 82 ? 15.066 11.345 -22.214 1.00 90.75 82 LEU A N 1
ATOM 617 C CA . LEU A 1 82 ? 15.317 11.889 -20.870 1.00 90.75 82 LEU A CA 1
ATOM 618 C C . LEU A 1 82 ? 14.360 13.029 -20.473 1.00 90.75 82 LEU A C 1
ATOM 620 O O . LEU A 1 82 ? 13.872 13.063 -19.347 1.00 90.75 82 LEU A O 1
ATOM 624 N N . ALA A 1 83 ? 14.045 13.935 -21.402 1.00 92.62 83 ALA A N 1
ATOM 625 C CA . ALA A 1 83 ? 13.100 15.025 -21.154 1.00 92.62 83 ALA A CA 1
ATOM 626 C C . ALA A 1 83 ? 11.679 14.509 -20.855 1.00 92.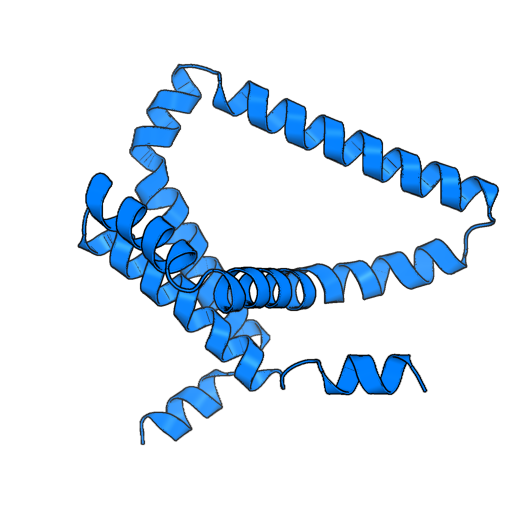62 83 ALA A C 1
ATOM 628 O O . ALA A 1 83 ? 11.054 14.937 -19.887 1.00 92.62 83 ALA A O 1
ATOM 629 N N . ASN A 1 84 ? 11.191 13.543 -21.639 1.00 91.19 84 ASN A N 1
ATOM 630 C CA . ASN A 1 84 ? 9.861 12.958 -21.456 1.00 91.19 84 ASN A CA 1
ATOM 631 C C . ASN A 1 84 ? 9.789 12.098 -20.189 1.00 91.19 84 ASN A C 1
ATOM 633 O O . ASN A 1 84 ? 8.757 12.082 -19.525 1.00 91.19 84 ASN A O 1
ATOM 637 N N . LEU A 1 85 ? 10.887 11.430 -19.824 1.00 90.31 85 LEU A N 1
ATOM 638 C CA . LEU A 1 85 ? 11.001 10.703 -18.561 1.00 90.31 85 LEU A CA 1
ATOM 639 C C . LEU A 1 85 ? 10.821 11.647 -17.361 1.00 90.31 85 LEU A C 1
ATOM 641 O O . LEU A 1 85 ? 10.020 11.364 -16.474 1.00 90.31 85 LEU A O 1
ATOM 645 N N . ILE A 1 86 ? 11.512 12.793 -17.351 1.00 92.19 86 ILE A N 1
ATOM 646 C CA . ILE A 1 86 ? 11.383 13.796 -16.280 1.00 92.19 86 ILE A CA 1
ATOM 647 C C . ILE A 1 86 ? 9.941 14.314 -16.194 1.00 92.19 86 ILE A C 1
ATOM 649 O O . ILE A 1 86 ? 9.379 14.383 -15.102 1.00 92.19 86 ILE A O 1
ATOM 653 N N . VAL A 1 87 ? 9.315 14.626 -17.334 1.00 94.06 87 VAL A N 1
ATOM 654 C CA . VAL A 1 87 ? 7.911 15.072 -17.380 1.00 94.06 87 VAL A CA 1
ATOM 655 C C . VAL A 1 87 ? 6.966 13.996 -16.838 1.00 94.06 87 VAL A C 1
ATOM 657 O O . VAL A 1 87 ? 6.075 14.310 -16.047 1.00 94.06 87 VAL A O 1
ATOM 660 N N . ALA A 1 88 ? 7.167 12.730 -17.205 1.00 89.69 88 ALA A N 1
ATOM 661 C CA . ALA A 1 88 ? 6.352 11.625 -16.711 1.00 89.69 88 ALA A CA 1
ATOM 662 C C . ALA A 1 88 ? 6.478 11.466 -15.187 1.00 89.69 88 ALA A C 1
ATOM 664 O O . ALA A 1 88 ? 5.463 11.384 -14.495 1.00 89.69 88 ALA A O 1
ATOM 665 N N . LEU A 1 89 ? 7.701 11.503 -14.647 1.00 91.12 89 LEU A N 1
ATOM 666 C CA . LEU A 1 89 ? 7.945 11.414 -13.202 1.00 91.12 89 LEU A CA 1
ATOM 667 C C . LEU A 1 89 ? 7.307 12.579 -12.434 1.00 91.12 89 LEU A C 1
ATOM 669 O O . LEU A 1 89 ? 6.669 12.360 -11.405 1.00 91.12 89 LEU A O 1
ATOM 673 N N . LEU A 1 90 ? 7.422 13.808 -12.949 1.00 94.88 90 LEU A N 1
ATOM 674 C CA . LEU A 1 90 ? 6.764 14.977 -12.359 1.00 94.88 90 LEU A CA 1
ATOM 675 C C . LEU A 1 90 ? 5.240 14.851 -12.399 1.00 94.88 90 LEU A C 1
ATOM 677 O O . LEU A 1 90 ? 4.573 15.204 -11.431 1.00 94.88 90 LEU A O 1
ATOM 681 N N . THR A 1 91 ? 4.686 14.310 -13.483 1.00 94.69 91 THR A N 1
ATOM 682 C CA . THR A 1 91 ? 3.240 14.092 -13.612 1.00 94.69 91 THR A CA 1
ATOM 683 C C . THR A 1 91 ? 2.740 13.095 -12.569 1.00 94.69 91 THR A C 1
ATOM 685 O O . THR A 1 91 ? 1.758 13.378 -11.883 1.00 94.69 91 THR A O 1
ATOM 688 N N . PHE A 1 92 ? 3.442 11.971 -12.383 1.00 89.62 92 PHE A N 1
ATOM 689 C CA . PHE A 1 92 ? 3.127 11.009 -11.323 1.00 89.62 92 PHE A CA 1
ATOM 690 C C . PHE A 1 92 ? 3.194 11.648 -9.939 1.00 89.62 92 PHE A C 1
ATOM 692 O O . PHE A 1 92 ? 2.275 11.474 -9.142 1.00 89.62 92 PHE A O 1
ATOM 699 N N . LEU A 1 93 ? 4.242 12.427 -9.664 1.00 92.88 93 LEU A N 1
ATOM 700 C CA . LEU A 1 93 ? 4.396 13.109 -8.383 1.00 92.88 93 LEU A CA 1
ATOM 701 C C . LEU A 1 93 ? 3.227 14.065 -8.110 1.00 92.88 93 LEU A C 1
ATOM 703 O O . LEU A 1 93 ? 2.634 14.026 -7.034 1.00 92.88 93 LEU A O 1
ATOM 707 N N . VAL A 1 94 ? 2.855 14.883 -9.099 1.00 96.25 94 VAL A N 1
ATOM 708 C CA . VAL A 1 94 ? 1.724 15.812 -8.988 1.00 96.25 94 VAL A CA 1
ATOM 709 C C . VAL A 1 94 ? 0.413 15.056 -8.783 1.00 96.25 94 VAL A C 1
ATOM 711 O O . VAL A 1 94 ? -0.361 15.430 -7.904 1.00 96.25 94 VAL A O 1
ATOM 714 N N . MET A 1 95 ? 0.169 13.973 -9.527 1.00 94.19 95 MET A N 1
ATOM 715 C CA . MET A 1 95 ? -1.019 13.136 -9.329 1.00 94.19 95 MET A CA 1
ATOM 716 C C . MET A 1 95 ? -1.079 12.540 -7.922 1.00 94.19 95 MET A C 1
ATOM 718 O O . MET A 1 95 ? -2.140 12.581 -7.308 1.00 94.19 95 MET A O 1
ATOM 722 N N . ILE A 1 96 ? 0.038 12.042 -7.381 1.00 92.31 96 ILE A N 1
ATOM 723 C CA . ILE A 1 96 ? 0.096 11.527 -6.005 1.00 92.31 96 ILE A CA 1
ATOM 724 C C . ILE A 1 96 ? -0.246 12.640 -5.011 1.00 92.31 96 ILE A C 1
ATOM 726 O O . ILE A 1 96 ? -1.093 12.440 -4.142 1.00 92.31 96 ILE A O 1
ATOM 730 N N . CYS A 1 97 ? 0.353 13.827 -5.150 1.00 93.94 97 CYS A N 1
ATOM 731 C CA . CYS A 1 97 ? 0.045 14.965 -4.283 1.00 93.94 97 CYS A CA 1
ATOM 732 C C . CYS A 1 97 ? -1.438 15.355 -4.348 1.00 93.94 97 CYS A C 1
ATOM 734 O O . CYS A 1 97 ? -2.051 15.582 -3.306 1.00 93.94 97 CYS A O 1
ATOM 736 N N . LEU A 1 98 ? -2.022 15.398 -5.549 1.00 96.12 98 LEU A N 1
ATOM 737 C CA . LEU A 1 98 ? -3.443 15.689 -5.741 1.00 96.12 98 LEU A CA 1
ATOM 738 C C . LEU A 1 98 ? -4.327 14.619 -5.101 1.00 96.12 98 LEU A C 1
ATOM 740 O O . LEU A 1 98 ? -5.256 14.967 -4.383 1.00 96.12 98 LEU A O 1
ATOM 744 N N . LEU A 1 99 ? -4.017 13.336 -5.296 1.00 92.25 99 LEU A N 1
ATOM 745 C CA . LEU A 1 99 ? -4.766 12.230 -4.699 1.00 92.25 99 LEU A CA 1
ATOM 746 C C . LEU A 1 99 ? -4.728 12.279 -3.171 1.00 92.25 99 LEU A C 1
ATOM 748 O O . LEU A 1 99 ? -5.774 12.174 -2.534 1.00 92.25 99 LEU A O 1
ATOM 752 N N . VAL A 1 100 ? -3.550 12.490 -2.579 1.00 91.44 100 VAL A N 1
ATOM 753 C CA . VAL A 1 100 ? -3.398 12.601 -1.121 1.00 91.44 100 VAL A CA 1
ATOM 754 C C . VAL A 1 100 ? -4.169 13.808 -0.593 1.00 91.44 100 VAL A C 1
ATOM 756 O O . VAL A 1 100 ? -4.900 13.690 0.389 1.00 91.44 100 VAL A O 1
ATOM 759 N N . PHE A 1 101 ? -4.061 14.956 -1.262 1.00 93.19 101 PHE A N 1
ATOM 760 C CA . PHE A 1 101 ? -4.792 16.159 -0.875 1.00 93.19 101 PHE A CA 1
ATOM 761 C C . PHE A 1 101 ? -6.311 15.967 -0.976 1.00 93.19 101 PHE A C 1
ATOM 763 O O . PHE A 1 101 ? -7.043 16.311 -0.048 1.00 93.19 101 PHE A O 1
ATOM 770 N N . SER A 1 102 ? -6.793 15.378 -2.071 1.00 91.88 102 SER A N 1
ATOM 771 C CA . SER A 1 102 ? -8.205 15.051 -2.264 1.00 91.88 102 SER A CA 1
ATOM 772 C C . SER A 1 102 ? -8.710 14.074 -1.206 1.00 91.88 102 SER A C 1
ATOM 774 O O . SER A 1 102 ? -9.776 14.308 -0.643 1.00 91.88 102 SER A O 1
ATOM 776 N N . ALA A 1 103 ? -7.943 13.030 -0.880 1.00 88.44 103 ALA A N 1
ATOM 777 C CA . ALA A 1 103 ? -8.295 12.073 0.166 1.00 88.44 103 ALA A CA 1
ATOM 778 C C . ALA A 1 103 ? -8.399 12.750 1.541 1.00 88.44 103 ALA A C 1
ATOM 780 O O . ALA A 1 103 ? -9.376 12.542 2.256 1.00 88.44 103 ALA A O 1
ATOM 781 N N . GLN A 1 104 ? -7.444 13.621 1.887 1.00 85.69 104 GLN A N 1
ATOM 782 C CA . GLN A 1 104 ? -7.487 14.390 3.134 1.00 85.69 104 GLN A CA 1
ATOM 783 C C . GLN A 1 104 ? -8.698 15.321 3.195 1.00 85.69 104 GLN A C 1
ATOM 785 O O . GLN A 1 104 ? -9.366 15.399 4.223 1.00 85.69 104 GLN A O 1
ATOM 790 N N . LYS A 1 105 ? -9.000 16.024 2.099 1.00 86.56 105 LYS A N 1
ATOM 791 C CA . LYS A 1 105 ? -10.161 16.916 2.040 1.00 86.56 105 LYS A CA 1
ATOM 792 C C . LYS A 1 105 ? -11.476 16.162 2.138 1.00 86.56 105 LYS A C 1
ATOM 794 O O . LYS A 1 105 ? -12.379 16.648 2.806 1.00 86.56 105 LYS A O 1
ATOM 799 N N . LEU A 1 106 ? -11.570 14.991 1.515 1.00 86.50 106 LEU A N 1
ATOM 800 C CA . LEU A 1 106 ? -12.754 14.146 1.586 1.00 86.50 106 LEU A CA 1
ATOM 801 C C . LEU A 1 106 ? -12.964 13.589 2.999 1.00 86.50 106 LEU A C 1
ATOM 803 O O . LEU A 1 106 ? -14.088 13.604 3.488 1.00 86.50 106 LEU A O 1
ATOM 807 N N . ALA A 1 107 ? -11.888 13.175 3.672 1.00 82.69 107 ALA A N 1
ATOM 808 C CA . ALA A 1 107 ? -11.941 12.685 5.049 1.00 82.69 107 ALA A CA 1
ATOM 809 C C . ALA A 1 107 ? -12.343 13.767 6.070 1.00 82.69 107 ALA A C 1
ATOM 811 O O . ALA A 1 107 ? -12.913 13.436 7.097 1.00 82.69 107 ALA A O 1
ATOM 812 N N . GLN A 1 108 ? -12.082 15.049 5.782 1.00 81.25 108 GLN A N 1
ATOM 813 C CA . GLN A 1 108 ? -12.447 16.190 6.640 1.00 8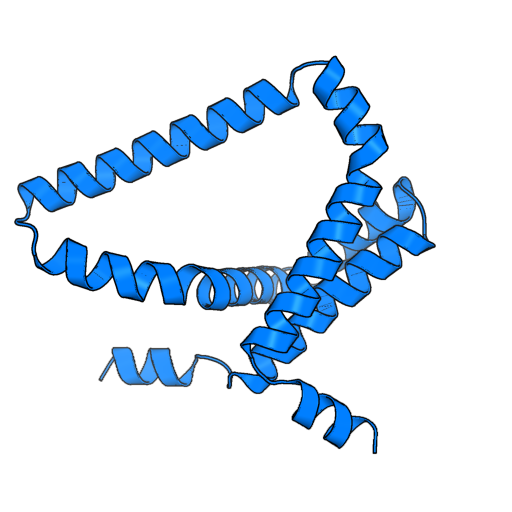1.25 108 GLN A CA 1
ATOM 814 C C . GLN A 1 108 ? -13.895 16.678 6.452 1.00 81.25 108 GLN A C 1
ATOM 816 O O . GLN A 1 108 ? -14.301 17.660 7.073 1.00 81.25 108 GLN A O 1
ATOM 821 N N . VAL A 1 109 ? -14.674 16.070 5.552 1.00 86.69 109 VAL A N 1
ATOM 822 C CA . VAL A 1 109 ? -16.090 16.422 5.397 1.00 86.69 109 VAL A CA 1
ATOM 823 C C . VAL A 1 109 ? -16.863 15.778 6.553 1.00 86.69 109 VAL A C 1
ATOM 825 O O . VAL A 1 109 ? -16.873 14.554 6.614 1.00 86.69 109 VAL A O 1
ATOM 828 N N . PRO A 1 110 ? -17.587 16.531 7.405 1.00 77.38 110 PRO A N 1
ATOM 829 C CA . PRO A 1 110 ? -18.205 15.993 8.628 1.00 77.38 110 PRO A CA 1
ATOM 830 C C . PRO A 1 110 ? -19.129 14.793 8.385 1.00 77.38 110 PRO A C 1
ATOM 832 O O . PRO A 1 110 ? -19.144 13.829 9.138 1.00 77.38 110 PRO A O 1
ATOM 835 N N . SER A 1 111 ? -19.874 14.817 7.277 1.00 78.44 111 SER A N 1
ATOM 836 C CA . SER A 1 111 ? -20.757 13.710 6.894 1.00 78.44 111 SER A CA 1
ATOM 837 C C . SER A 1 111 ? -19.983 12.460 6.454 1.00 78.44 111 SER A C 1
ATOM 839 O O . SER A 1 111 ? -20.444 11.341 6.679 1.00 78.44 111 SER A O 1
ATOM 841 N N . VAL A 1 112 ? -18.807 12.640 5.843 1.00 78.06 112 VAL A N 1
ATOM 842 C CA . VAL A 1 112 ? -17.900 11.540 5.496 1.00 78.06 112 VAL A CA 1
ATOM 843 C C . VAL A 1 112 ? -17.185 11.052 6.743 1.00 78.06 112 VAL A C 1
ATOM 845 O O . VAL A 1 112 ? -17.081 9.851 6.894 1.00 78.06 112 VAL A O 1
ATOM 848 N N . GLU A 1 113 ? -16.757 11.936 7.639 1.00 75.19 113 GLU A N 1
ATOM 849 C CA . GLU A 1 113 ? -16.100 11.600 8.904 1.00 75.19 113 GLU A CA 1
ATOM 850 C C . GLU A 1 113 ? -17.003 10.741 9.798 1.00 75.19 113 GLU A C 1
ATOM 852 O O . GLU A 1 113 ? -16.609 9.638 10.152 1.00 75.19 113 GLU A O 1
ATOM 857 N N . GLU A 1 114 ? -18.254 11.148 10.048 1.00 75.25 114 GLU A N 1
ATOM 858 C CA . GLU A 1 114 ? -19.206 10.353 10.848 1.00 75.25 114 GLU A CA 1
ATOM 859 C C . GLU A 1 114 ? -19.554 9.009 10.190 1.00 75.25 114 GLU A C 1
ATOM 861 O O . GLU A 1 114 ? -19.676 7.973 10.851 1.00 75.25 114 GLU A O 1
ATOM 866 N N . THR A 1 115 ? -19.730 9.005 8.864 1.00 78.38 115 THR A N 1
ATOM 867 C CA . THR A 1 115 ? -19.991 7.768 8.113 1.00 78.38 115 THR A CA 1
ATOM 868 C C . THR A 1 115 ? -18.760 6.870 8.140 1.00 78.38 115 THR A C 1
ATOM 870 O O . THR A 1 115 ? -18.882 5.658 8.295 1.00 78.38 115 THR A O 1
ATOM 873 N N . LEU A 1 116 ? -17.571 7.451 8.008 1.00 74.44 116 LEU A N 1
ATOM 874 C CA . LEU A 1 116 ? -16.315 6.737 8.055 1.00 74.44 116 LEU A CA 1
ATOM 875 C C . LEU A 1 116 ? -16.126 6.165 9.450 1.00 74.44 116 LEU A C 1
ATOM 877 O O . LEU A 1 116 ? -15.944 4.974 9.524 1.00 74.44 116 LEU A O 1
ATOM 881 N N . GLU A 1 117 ? -16.291 6.899 10.545 1.00 71.44 117 GLU A N 1
ATOM 882 C CA . GLU A 1 117 ? -16.224 6.318 11.894 1.00 71.44 117 GLU A CA 1
ATOM 883 C C . GLU A 1 117 ? -17.211 5.154 12.069 1.00 71.44 117 GLU A C 1
ATOM 885 O O . GLU A 1 117 ? -16.834 4.071 12.508 1.00 71.44 117 GLU A O 1
ATOM 890 N N . LYS A 1 118 ? -18.461 5.312 11.618 1.00 76.31 118 LYS A N 1
ATOM 891 C CA . LYS A 1 118 ? -19.497 4.285 11.800 1.00 76.31 118 LYS A CA 1
ATOM 892 C C . LYS A 1 118 ? -19.310 3.034 10.933 1.00 76.31 118 LYS A C 1
ATOM 894 O O . LYS A 1 118 ? -19.667 1.932 11.355 1.00 76.31 118 LYS A O 1
ATOM 899 N N . TYR A 1 119 ? -18.812 3.192 9.707 1.00 78.50 119 TYR A N 1
ATOM 900 C CA . TYR A 1 119 ? -18.648 2.097 8.744 1.00 78.50 119 TYR A CA 1
ATOM 901 C C . TYR A 1 119 ? -17.194 1.661 8.553 1.00 78.50 119 TYR A C 1
ATOM 903 O O . TYR A 1 119 ? -16.975 0.617 7.942 1.00 78.50 119 TYR A O 1
ATOM 911 N N . SER A 1 120 ? -16.215 2.388 9.098 1.00 74.56 120 SER A N 1
ATOM 912 C CA . SER A 1 120 ? -14.772 2.117 8.993 1.00 74.56 120 SER A CA 1
ATOM 913 C C . SER A 1 120 ? -14.481 0.707 9.455 1.00 74.56 120 SER A C 1
ATOM 915 O O . SER A 1 120 ? -13.835 -0.042 8.734 1.00 74.56 120 SER A O 1
ATOM 917 N N . ARG A 1 121 ? -15.073 0.273 10.570 1.00 75.81 121 ARG A N 1
ATOM 918 C CA . ARG A 1 121 ? -14.940 -1.105 11.047 1.00 75.81 121 ARG A CA 1
ATOM 919 C C . ARG A 1 121 ? -15.308 -2.146 9.996 1.00 75.81 121 ARG A C 1
ATOM 921 O O . ARG A 1 121 ? -14.533 -3.062 9.731 1.00 75.81 121 ARG A O 1
ATOM 928 N N . TRP A 1 122 ? -16.498 -2.021 9.412 1.00 80.75 122 TRP A N 1
ATOM 929 C CA . TRP A 1 122 ? -16.983 -2.961 8.403 1.00 80.75 122 TRP A CA 1
ATOM 930 C C . TRP A 1 122 ? -16.177 -2.847 7.112 1.00 80.75 122 TRP A C 1
ATOM 932 O O . TRP A 1 122 ? -15.835 -3.864 6.517 1.00 80.75 122 TRP A O 1
ATOM 942 N N . PHE A 1 123 ? -15.823 -1.629 6.712 1.00 81.44 123 PHE A N 1
ATOM 943 C CA . PHE A 1 123 ? -15.017 -1.362 5.531 1.00 81.44 123 PHE A CA 1
ATOM 944 C C . PHE A 1 123 ? -13.609 -1.957 5.659 1.00 81.44 123 PHE A C 1
ATOM 946 O O . PHE A 1 123 ? -13.208 -2.738 4.805 1.00 81.44 123 PHE A O 1
ATOM 953 N N . ILE A 1 124 ? -12.887 -1.671 6.746 1.00 76.56 124 ILE A N 1
ATOM 954 C CA . ILE A 1 124 ? -11.549 -2.208 7.027 1.00 76.56 124 ILE A CA 1
ATOM 955 C C . ILE A 1 124 ? -11.600 -3.733 7.122 1.00 76.56 124 ILE A C 1
ATOM 957 O O . ILE A 1 124 ? -10.763 -4.399 6.517 1.00 76.56 124 ILE A O 1
ATOM 961 N N . ALA A 1 125 ? -12.588 -4.303 7.820 1.00 81.50 125 ALA A N 1
ATOM 962 C CA . ALA A 1 125 ? -12.727 -5.754 7.927 1.00 81.50 125 ALA A CA 1
ATOM 963 C C . ALA A 1 125 ? -12.955 -6.416 6.558 1.00 81.50 125 ALA A C 1
ATOM 965 O O . ALA A 1 125 ? -12.287 -7.398 6.237 1.00 81.50 125 ALA A O 1
ATOM 966 N N . VAL A 1 126 ? -13.854 -5.865 5.734 1.00 84.94 126 VAL A N 1
ATOM 967 C CA . VAL A 1 126 ? -14.134 -6.367 4.378 1.00 84.94 126 VAL A CA 1
ATOM 968 C C . VAL A 1 126 ? -12.915 -6.219 3.476 1.00 84.94 126 VAL A C 1
ATOM 970 O O . VAL A 1 126 ? -12.573 -7.162 2.767 1.00 84.94 126 VAL A O 1
ATOM 973 N N . VAL A 1 127 ? -12.235 -5.071 3.522 1.00 82.00 127 VAL A N 1
ATOM 974 C CA . VAL A 1 127 ? -11.015 -4.837 2.746 1.00 82.00 127 VAL A CA 1
ATOM 975 C C . VAL A 1 127 ? -9.943 -5.836 3.158 1.00 82.00 127 VAL A C 1
ATOM 977 O O . VAL A 1 127 ? -9.403 -6.503 2.290 1.00 82.00 127 VAL A O 1
ATOM 980 N N . TYR A 1 128 ? -9.664 -6.017 4.449 1.00 79.44 128 TYR A N 1
ATOM 981 C CA . TYR A 1 128 ? -8.639 -6.953 4.918 1.00 79.44 128 TYR A CA 1
ATOM 982 C C . TYR A 1 128 ? -8.958 -8.413 4.588 1.00 79.44 128 TYR A C 1
ATOM 984 O O . TYR A 1 128 ? -8.077 -9.137 4.126 1.00 79.44 128 TYR A O 1
ATOM 992 N N . LEU A 1 129 ? -10.211 -8.840 4.749 1.00 83.50 129 LEU A N 1
ATOM 993 C CA . LEU A 1 129 ? -10.637 -10.176 4.333 1.00 83.50 129 LEU A CA 1
ATOM 994 C C . LEU A 1 129 ? -10.495 -10.358 2.820 1.00 83.50 129 LEU A C 1
ATOM 996 O O . LEU A 1 129 ? -9.908 -11.342 2.379 1.00 83.50 129 LEU A O 1
ATOM 1000 N N . GLY A 1 130 ? -10.974 -9.397 2.028 1.00 82.44 130 GLY A N 1
ATOM 1001 C CA . GLY A 1 130 ? -10.884 -9.438 0.570 1.00 82.44 130 GLY A CA 1
ATOM 1002 C C . GLY A 1 130 ? -9.439 -9.465 0.077 1.00 82.44 130 GLY A C 1
ATOM 1003 O O . GLY A 1 130 ? -9.096 -10.293 -0.759 1.00 82.44 130 GLY A O 1
ATOM 1004 N N . LEU A 1 131 ? -8.576 -8.615 0.636 1.00 74.56 131 LEU A N 1
ATOM 1005 C CA . LEU A 1 131 ? -7.163 -8.512 0.267 1.00 74.56 131 LEU A CA 1
ATOM 1006 C C . LEU A 1 131 ? -6.393 -9.776 0.664 1.00 74.56 131 LEU A C 1
ATOM 1008 O O . LEU A 1 131 ? -5.593 -10.276 -0.120 1.00 74.56 131 LEU A O 1
ATOM 1012 N N . GLY A 1 132 ? -6.671 -10.340 1.842 1.00 75.81 132 GLY A N 1
ATOM 1013 C CA . GLY A 1 132 ? -6.054 -11.591 2.269 1.00 75.81 132 GLY A CA 1
ATOM 1014 C C . GLY A 1 132 ? -6.490 -12.800 1.442 1.00 75.81 132 GLY A C 1
ATOM 1015 O O . GLY A 1 132 ? -5.643 -13.601 1.050 1.00 75.81 132 GLY A O 1
ATOM 1016 N N . ILE A 1 133 ? -7.779 -12.895 1.096 1.00 80.94 133 ILE A N 1
ATOM 1017 C CA . ILE A 1 133 ? -8.298 -13.929 0.187 1.00 80.94 133 ILE A CA 1
ATOM 1018 C C . ILE A 1 133 ? -7.705 -13.759 -1.216 1.00 80.94 133 ILE A C 1
ATOM 1020 O O . ILE A 1 133 ? -7.273 -14.738 -1.818 1.00 80.94 133 ILE A O 1
ATOM 1024 N N . TYR A 1 134 ? -7.640 -12.528 -1.726 1.00 77.38 134 TYR A N 1
ATOM 1025 C CA . TYR A 1 134 ? -7.046 -12.228 -3.027 1.00 77.38 134 TYR A CA 1
ATOM 1026 C C . TYR A 1 134 ? -5.577 -12.662 -3.089 1.00 77.38 134 TYR A C 1
ATOM 1028 O O . TYR A 1 134 ? -5.190 -13.367 -4.014 1.00 77.38 134 TYR A O 1
ATOM 1036 N N . ILE A 1 135 ? -4.781 -12.330 -2.065 1.00 71.50 135 ILE A N 1
ATOM 1037 C CA . ILE A 1 135 ? -3.373 -12.745 -1.966 1.00 71.50 135 ILE A CA 1
ATOM 1038 C C . ILE A 1 135 ? -3.238 -14.277 -1.933 1.00 71.50 135 ILE A C 1
ATOM 1040 O O . ILE A 1 135 ? -2.336 -14.814 -2.575 1.00 71.50 135 ILE A O 1
ATOM 1044 N N . LEU A 1 136 ? -4.124 -14.987 -1.224 1.00 72.69 136 LEU A N 1
ATOM 1045 C CA . LEU A 1 136 ? -4.137 -16.457 -1.184 1.00 72.69 136 LEU A CA 1
ATOM 1046 C C . LEU A 1 136 ? -4.446 -17.083 -2.552 1.00 72.69 136 LEU A C 1
ATOM 1048 O O . LEU A 1 136 ? -3.789 -18.050 -2.937 1.00 72.69 136 LEU A O 1
ATOM 1052 N N . ILE A 1 137 ? -5.426 -16.533 -3.280 1.00 73.12 137 ILE A N 1
ATOM 1053 C CA . ILE A 1 137 ? -5.835 -17.016 -4.609 1.00 73.12 137 ILE A CA 1
ATOM 1054 C C . ILE A 1 137 ? -4.740 -16.746 -5.644 1.00 73.12 137 ILE A C 1
ATOM 1056 O O . ILE A 1 137 ? -4.334 -17.665 -6.351 1.00 73.12 137 ILE A O 1
ATOM 1060 N N . GLU A 1 138 ? -4.232 -15.513 -5.702 1.00 70.31 138 GLU A N 1
ATOM 1061 C CA . GLU A 1 138 ? -3.223 -15.083 -6.682 1.00 70.31 138 GLU A CA 1
ATOM 1062 C C . GLU A 1 138 ? -1.936 -15.919 -6.586 1.00 70.31 138 GLU A C 1
ATOM 1064 O O . GLU A 1 138 ? -1.282 -16.216 -7.585 1.00 70.31 138 GLU A O 1
ATOM 1069 N N . ASN A 1 139 ? -1.586 -16.354 -5.373 1.00 65.06 139 ASN A N 1
ATOM 1070 C CA . ASN A 1 139 ? -0.363 -17.103 -5.115 1.00 65.06 139 ASN A CA 1
ATOM 1071 C C . ASN A 1 139 ? -0.530 -18.635 -5.107 1.00 65.06 139 ASN A C 1
ATOM 1073 O O . ASN A 1 139 ? 0.455 -19.330 -4.868 1.00 65.06 139 ASN A O 1
ATOM 1077 N N . ASN A 1 140 ? -1.725 -19.180 -5.388 1.00 62.97 140 ASN A N 1
ATOM 1078 C CA . ASN A 1 140 ? -2.014 -20.629 -5.346 1.00 62.97 140 ASN A CA 1
ATOM 1079 C C . ASN A 1 140 ? -1.628 -21.327 -4.017 1.00 62.97 140 ASN A C 1
ATOM 1081 O O . ASN A 1 140 ? -1.413 -22.535 -3.973 1.00 62.97 140 ASN A O 1
ATOM 1085 N N . SER A 1 141 ? -1.585 -20.604 -2.894 1.00 58.91 141 SER A N 1
ATOM 1086 C CA . SER A 1 141 ? -1.136 -21.164 -1.605 1.00 58.91 141 SER A CA 1
ATOM 1087 C C . SER A 1 141 ? -2.136 -22.128 -0.944 1.00 58.91 141 SER A C 1
ATOM 1089 O O . SER A 1 141 ? -1.878 -22.601 0.163 1.00 58.91 141 SER A O 1
ATOM 1091 N N . PHE A 1 142 ? -3.266 -22.439 -1.590 1.00 56.28 142 PHE A N 1
ATOM 1092 C CA . PHE A 1 142 ? -4.250 -23.400 -1.081 1.00 56.28 142 PHE A CA 1
ATOM 1093 C C . PHE A 1 142 ? -3.670 -24.814 -0.932 1.00 56.28 142 PHE A C 1
ATOM 1095 O O . PHE A 1 142 ? -3.966 -25.475 0.063 1.00 56.28 142 PHE A O 1
ATOM 1102 N N . ASP A 1 143 ? -2.786 -25.242 -1.839 1.00 54.12 143 ASP A N 1
ATOM 1103 C CA . ASP A 1 143 ? -2.138 -26.561 -1.764 1.00 54.12 143 ASP A CA 1
ATOM 1104 C C . ASP A 1 143 ? -1.189 -26.673 -0.556 1.00 54.12 143 ASP A C 1
ATOM 1106 O O . ASP A 1 143 ? -1.140 -27.699 0.126 1.00 54.12 143 ASP A O 1
ATOM 1110 N N . MET A 1 144 ? -0.481 -25.591 -0.216 1.00 49.53 144 MET A N 1
ATOM 1111 C CA . MET A 1 144 ? 0.427 -25.566 0.937 1.00 49.53 144 MET A CA 1
ATOM 1112 C C . MET A 1 144 ? -0.339 -25.528 2.267 1.00 49.53 144 MET A C 1
ATOM 1114 O O . MET A 1 144 ? 0.082 -26.140 3.244 1.00 49.53 144 MET A O 1
ATOM 1118 N N . LEU A 1 145 ? -1.488 -24.847 2.302 1.00 51.09 145 LEU A N 1
ATOM 1119 C CA . LEU A 1 145 ? -2.334 -24.752 3.493 1.00 51.09 145 LEU A CA 1
ATOM 1120 C C . LEU A 1 145 ? -2.994 -26.093 3.835 1.00 51.09 145 LEU A C 1
ATOM 1122 O O . LEU A 1 145 ? -3.140 -26.409 5.011 1.00 51.09 145 LEU A O 1
ATOM 1126 N N . TRP A 1 146 ? -3.322 -26.897 2.819 1.00 52.81 146 TRP A N 1
ATOM 1127 C CA . TRP A 1 146 ? -3.778 -28.274 3.008 1.00 52.81 146 TRP A CA 1
ATOM 1128 C C . TRP A 1 146 ? -2.618 -29.183 3.467 1.00 52.81 146 TRP A C 1
ATOM 1130 O O . TRP A 1 146 ? -2.747 -29.936 4.419 1.00 52.81 146 TRP A O 1
ATOM 1140 N N . THR A 1 147 ? -1.420 -29.016 2.905 1.00 51.06 147 THR A N 1
ATOM 1141 C CA . THR A 1 147 ? -0.236 -29.808 3.302 1.00 51.06 147 THR A CA 1
ATOM 1142 C C . THR A 1 147 ? 0.239 -29.552 4.748 1.00 51.06 147 THR A C 1
ATOM 1144 O O . THR A 1 147 ? 0.930 -30.385 5.319 1.00 51.06 147 THR A O 1
ATOM 1147 N N . VAL A 1 148 ? -0.090 -28.400 5.347 1.00 50.44 148 VAL A N 1
ATOM 1148 C CA . VAL A 1 148 ? 0.259 -28.058 6.745 1.00 50.44 148 VAL A CA 1
ATOM 1149 C C . VAL A 1 148 ? -0.850 -28.442 7.741 1.00 50.44 148 VAL A C 1
ATOM 1151 O O . VAL A 1 148 ? -0.588 -28.504 8.942 1.00 50.44 148 VAL A O 1
ATOM 1154 N N . LEU A 1 149 ? -2.086 -28.653 7.268 1.00 50.72 149 LEU A N 1
ATOM 1155 C CA . LEU A 1 149 ? -3.223 -29.044 8.113 1.00 50.72 149 LEU A CA 1
ATOM 1156 C C . LEU A 1 149 ? -3.384 -30.571 8.265 1.00 50.72 149 LEU A C 1
ATOM 1158 O O . LEU A 1 149 ? -4.049 -30.984 9.216 1.00 50.72 149 LEU A O 1
ATOM 1162 N N . ASP A 1 150 ? -2.814 -31.361 7.349 1.00 39.69 150 ASP A N 1
ATOM 1163 C CA . ASP A 1 150 ? -2.643 -32.828 7.434 1.00 39.69 150 ASP A CA 1
ATOM 1164 C C . ASP A 1 150 ? -1.360 -33.210 8.203 1.00 39.69 150 ASP A C 1
ATOM 1166 O O . ASP A 1 150 ? -1.397 -34.205 8.967 1.00 39.69 150 ASP A O 1
#